Protein AF-A0A3Q4HH01-F1 (afdb_monomer)

Nearest PDB structures (foldseek):
  6qp8-assembly1_B  TM=7.499E-01  e=9.220E-01  Drosophila melanogaster

Mean predicted aligned error: 12.59 Å

Secondary structure (DSSP, 8-state):
---HHHHHHHHHHHHHHHHHHHHHHHHTT-----PPPPSS-GGG--SHHHHTTSTTEEEETTTTEEEE--TTSSS--TTTS-TTTEE-S-SS--HHHHHHHHHHHHHHHHHHHHHHHHHHTSS-PPP-

Radius of gyration: 22.83 Å; Cα contacts (8 Å, |Δi|>4): 120; chains: 1; bounding box: 52×23×62 Å

Solvent-accessible surface area (backbone atoms only — not comparable to full-atom values): 7577 Å² total; per-residue (Å²): 131,86,64,75,68,59,61,58,52,52,53,53,51,54,50,52,51,52,50,51,55,50,55,56,59,62,63,72,67,72,75,84,77,82,71,74,82,72,97,60,67,37,67,76,33,84,45,51,78,73,22,7,69,39,69,53,18,31,23,26,65,88,76,65,44,22,38,77,38,71,77,88,50,96,65,75,55,61,86,81,35,49,50,75,45,32,22,58,53,39,63,87,54,41,58,52,60,51,52,52,51,52,51,50,52,53,49,53,51,52,48,53,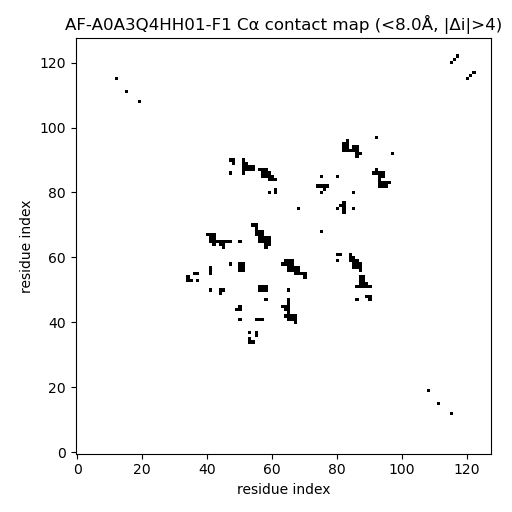51,49,50,47,48,56,61,60,59,69,66,64,67,83,82,128

Sequence (128 aa):
MPSFGALGHTLSTSLVCAVAFLCVSFVSQGECQATQVPPTPCSSYKNCDTCVPHAKCLWCFTTNNCTEYPVTWLLPPAKLCPLSQARWGVCWLNFEALIISMAVVCGVILLAIGVCCCCCCCKKRPSR

Structure (mmCIF, N/CA/C/O backbone):
data_AF-A0A3Q4HH01-F1
#
_entry.id   AF-A0A3Q4HH01-F1
#
loop_
_atom_site.group_PDB
_atom_site.id
_atom_site.type_symbol
_atom_site.label_atom_id
_atom_site.label_alt_id
_atom_site.label_comp_id
_atom_site.label_asym_id
_atom_site.label_entity_id
_atom_site.label_seq_id
_atom_site.pdbx_PDB_ins_code
_atom_site.Cartn_x
_atom_site.Cartn_y
_atom_site.Cartn_z
_atom_site.occupancy
_atom_site.B_iso_or_equiv
_atom_site.auth_seq_id
_atom_site.auth_comp_id
_atom_site.auth_asym_id
_atom_site.auth_atom_id
_atom_site.pdbx_PDB_model_num
ATOM 1 N N . MET A 1 1 ? -27.281 -8.469 44.509 1.00 36.12 1 MET A N 1
ATOM 2 C CA . MET A 1 1 ? -26.565 -9.347 43.558 1.00 36.12 1 MET A CA 1
ATOM 3 C C . MET A 1 1 ? -25.971 -8.460 42.472 1.00 36.12 1 MET A C 1
ATOM 5 O O . MET A 1 1 ? -26.751 -7.899 41.708 1.00 36.12 1 MET A O 1
ATOM 9 N N . PRO A 1 2 ? -24.653 -8.199 42.453 1.00 41.12 2 PRO A N 1
ATOM 10 C CA . PRO A 1 2 ? -24.069 -7.379 41.403 1.00 41.12 2 PRO A CA 1
ATOM 11 C C . PRO A 1 2 ? -24.129 -8.152 40.083 1.00 41.12 2 PRO A C 1
ATOM 13 O O . PRO A 1 2 ? -23.845 -9.346 40.017 1.00 41.12 2 PRO A O 1
ATOM 16 N N . SER A 1 3 ? -24.596 -7.459 39.052 1.00 39.75 3 SER A N 1
ATOM 17 C CA . SER A 1 3 ? -24.892 -8.005 37.735 1.00 39.75 3 SER A CA 1
ATOM 18 C C . SER A 1 3 ? -23.609 -8.480 37.042 1.00 39.75 3 SER A C 1
ATOM 20 O O . SER A 1 3 ? -22.698 -7.683 36.807 1.00 39.75 3 SER A O 1
ATOM 22 N N . PHE A 1 4 ? -23.550 -9.768 36.686 1.00 42.88 4 PHE A N 1
ATOM 23 C CA . PHE A 1 4 ? -22.447 -10.421 35.958 1.00 42.88 4 PHE A CA 1
ATOM 24 C C . PHE A 1 4 ? -22.052 -9.699 34.650 1.00 42.88 4 PHE A C 1
ATOM 26 O O . PHE A 1 4 ? -20.937 -9.865 34.161 1.00 42.88 4 PHE A O 1
ATOM 33 N N . GLY A 1 5 ? -22.926 -8.842 34.108 1.00 45.84 5 GLY A N 1
ATOM 34 C CA . GLY A 1 5 ? -22.648 -8.031 32.919 1.00 45.84 5 GLY A CA 1
ATOM 35 C C . GLY A 1 5 ? -21.632 -6.897 33.125 1.00 45.84 5 GLY A C 1
ATOM 36 O O . GLY A 1 5 ? -20.981 -6.495 32.166 1.00 45.84 5 GLY A O 1
ATOM 37 N N . ALA A 1 6 ? -21.442 -6.392 34.351 1.00 45.84 6 ALA A N 1
ATOM 38 C CA . ALA A 1 6 ? -20.519 -5.280 34.608 1.00 45.84 6 ALA A CA 1
ATOM 39 C C . ALA A 1 6 ? -19.041 -5.721 34.613 1.00 45.84 6 ALA A C 1
ATOM 41 O O . ALA A 1 6 ? -18.172 -4.979 34.158 1.00 45.84 6 ALA A O 1
ATOM 42 N N . LEU A 1 7 ? -18.749 -6.944 35.067 1.00 44.47 7 LEU A N 1
ATOM 43 C CA . LEU A 1 7 ? -17.381 -7.469 35.163 1.00 44.47 7 LEU A CA 1
ATOM 44 C C . LEU A 1 7 ? -16.805 -7.838 33.782 1.00 44.47 7 LEU A C 1
ATOM 46 O O . LEU A 1 7 ? -15.667 -7.485 33.480 1.00 44.47 7 LEU A O 1
ATOM 50 N N . GLY A 1 8 ? -17.613 -8.455 32.908 1.00 50.34 8 GLY A N 1
ATOM 51 C CA . GLY A 1 8 ? -17.209 -8.792 31.534 1.00 50.34 8 GLY A CA 1
ATOM 52 C C . GLY A 1 8 ? -16.974 -7.563 30.646 1.00 50.34 8 GLY A C 1
ATOM 53 O O . GLY A 1 8 ? -16.025 -7.531 29.864 1.00 50.34 8 GLY A O 1
ATOM 54 N N . HIS A 1 9 ? -17.777 -6.507 30.815 1.00 50.16 9 HIS A N 1
ATOM 55 C CA . HIS A 1 9 ? -17.624 -5.261 30.056 1.00 50.16 9 HIS A CA 1
ATOM 56 C C . HIS A 1 9 ? -16.358 -4.482 30.430 1.00 50.16 9 HIS A C 1
ATOM 58 O O . HIS A 1 9 ? -15.698 -3.946 29.542 1.00 50.16 9 HIS A O 1
ATOM 64 N N . THR A 1 10 ? -16.013 -4.441 31.722 1.00 49.28 10 THR A N 1
ATOM 65 C CA . THR A 1 10 ? -14.832 -3.720 32.235 1.00 49.28 10 THR A CA 1
ATOM 66 C C . THR A 1 10 ? -13.532 -4.422 31.823 1.00 49.28 10 THR A C 1
ATOM 68 O O . THR A 1 10 ? -12.567 -3.767 31.434 1.00 49.28 10 THR A O 1
ATOM 71 N N . LEU A 1 11 ? -13.537 -5.763 31.805 1.00 52.41 11 LEU A N 1
ATOM 72 C CA . LEU A 1 11 ? -12.438 -6.573 31.274 1.00 52.41 11 LEU A CA 1
ATOM 73 C C . LEU A 1 11 ? -12.231 -6.313 29.771 1.00 52.41 11 LEU A C 1
ATOM 75 O O . LEU A 1 11 ? -11.102 -6.114 29.329 1.00 52.41 11 LEU A O 1
ATOM 79 N N . SER A 1 12 ? -13.323 -6.235 28.998 1.00 61.47 12 SER A N 1
ATOM 80 C CA . SER A 1 12 ? -13.284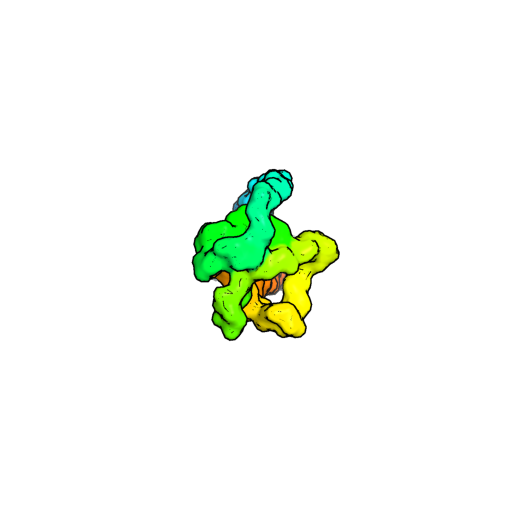 -5.963 27.555 1.00 61.47 12 SER A CA 1
ATOM 81 C C . SER A 1 12 ? -12.757 -4.563 27.228 1.00 61.47 12 SER A C 1
ATOM 83 O O . SER A 1 12 ? -12.058 -4.399 26.233 1.00 61.47 12 SER A O 1
ATOM 85 N N . THR A 1 13 ? -13.063 -3.552 28.046 1.00 61.34 13 THR A N 1
ATOM 86 C CA . THR A 1 13 ? -12.582 -2.178 27.824 1.00 61.34 13 THR A CA 1
ATOM 87 C C . THR A 1 13 ? -11.100 -2.024 28.133 1.00 61.34 13 THR A C 1
ATOM 89 O O . THR A 1 13 ? -10.366 -1.444 27.335 1.00 61.34 13 THR A O 1
ATOM 92 N N . SER A 1 14 ? -10.641 -2.580 29.258 1.00 66.00 14 SER A N 1
ATOM 93 C CA . SER A 1 14 ? -9.215 -2.597 29.598 1.00 66.00 14 SER A CA 1
ATOM 94 C C . SER A 1 14 ? -8.387 -3.351 28.559 1.00 66.00 14 SER A C 1
ATOM 96 O O . SER A 1 14 ? -7.290 -2.901 28.235 1.00 66.00 14 SER A O 1
ATOM 98 N N . LEU A 1 15 ? -8.919 -4.439 27.987 1.00 69.94 15 LEU A N 1
ATOM 99 C CA . LEU A 1 15 ? -8.250 -5.179 26.915 1.00 69.94 15 LEU A CA 1
ATOM 100 C C . LEU A 1 15 ? -8.109 -4.334 25.640 1.00 69.94 15 LEU A C 1
ATOM 102 O O . LEU A 1 15 ? -7.029 -4.285 25.063 1.00 69.94 15 LEU A O 1
ATOM 106 N N . VAL A 1 16 ? -9.167 -3.627 25.224 1.00 70.62 16 VAL A N 1
ATOM 107 C CA . VAL A 1 16 ? -9.143 -2.758 24.031 1.00 70.62 16 VAL A CA 1
ATOM 108 C C . VAL A 1 16 ? -8.147 -1.612 24.201 1.00 70.62 16 VAL A C 1
ATOM 110 O O . VAL A 1 16 ? -7.359 -1.353 23.293 1.00 70.62 16 VAL A O 1
ATOM 113 N N . CYS A 1 17 ? -8.128 -0.962 25.368 1.00 67.94 17 CYS A N 1
ATOM 114 C CA . CYS A 1 17 ? -7.148 0.082 25.658 1.00 67.94 17 CYS A CA 1
ATOM 115 C C . CYS A 1 17 ? -5.719 -0.475 25.646 1.00 67.94 17 CYS A C 1
ATOM 117 O O . CYS A 1 17 ? -4.854 0.106 24.998 1.00 67.94 17 CYS A O 1
ATOM 119 N N . ALA A 1 18 ? -5.466 -1.613 26.301 1.00 75.69 18 ALA A N 1
ATOM 120 C CA . ALA A 1 18 ? -4.144 -2.237 26.316 1.00 75.69 18 ALA A CA 1
ATOM 121 C C . ALA A 1 18 ? -3.665 -2.619 24.904 1.00 75.69 18 ALA A C 1
ATOM 123 O O . ALA A 1 18 ? -2.523 -2.336 24.553 1.00 75.69 18 ALA A O 1
ATOM 124 N N . VAL A 1 19 ? -4.542 -3.190 24.071 1.00 79.44 19 VAL A N 1
ATOM 125 C CA . VAL A 1 19 ? -4.234 -3.527 22.672 1.00 79.44 19 VAL A CA 1
ATOM 126 C C . VAL A 1 19 ? -3.935 -2.266 21.859 1.00 79.44 19 VAL A C 1
ATOM 128 O O . VAL A 1 19 ? -2.939 -2.239 21.144 1.00 79.44 19 VAL A O 1
ATOM 131 N N . ALA A 1 20 ? -4.723 -1.198 22.010 1.00 72.06 20 ALA A N 1
ATOM 132 C CA . ALA A 1 20 ? -4.470 0.066 21.322 1.00 72.06 20 ALA A CA 1
ATOM 133 C C . ALA A 1 20 ? -3.121 0.690 21.729 1.00 72.06 20 ALA A C 1
ATOM 135 O O . ALA A 1 20 ? -2.345 1.084 20.859 1.00 72.06 20 ALA A O 1
ATOM 136 N N . PHE A 1 21 ? -2.803 0.728 23.029 1.00 73.06 21 PHE A N 1
ATOM 137 C CA . PHE A 1 21 ? -1.510 1.218 23.522 1.00 73.06 21 PHE A CA 1
ATOM 138 C C . PHE A 1 21 ? -0.335 0.380 23.001 1.00 73.06 21 PHE A C 1
ATOM 140 O O . PHE A 1 21 ? 0.677 0.942 22.573 1.00 73.06 21 PHE A O 1
ATOM 147 N N . LEU A 1 22 ? -0.468 -0.950 22.980 1.00 77.38 22 LEU A N 1
ATOM 148 C CA . LEU A 1 22 ? 0.544 -1.835 22.403 1.00 77.38 22 LEU A CA 1
ATOM 149 C C . LEU A 1 22 ? 0.734 -1.548 20.908 1.00 77.38 22 LEU A C 1
ATOM 151 O O . LEU A 1 22 ? 1.860 -1.303 20.485 1.00 77.38 22 LEU A O 1
ATOM 155 N N . CYS A 1 23 ? -0.343 -1.479 20.120 1.00 71.31 23 CYS A N 1
ATOM 156 C CA . CYS A 1 23 ? -0.274 -1.183 18.685 1.00 71.31 23 CYS A CA 1
ATOM 157 C C . CYS A 1 23 ? 0.432 0.151 18.384 1.00 71.31 23 CYS A C 1
ATOM 159 O O . CYS A 1 23 ? 1.276 0.202 17.492 1.00 71.31 23 CYS A O 1
ATOM 161 N N . VAL A 1 24 ? 0.139 1.211 19.147 1.00 70.31 24 VAL A N 1
ATOM 162 C CA . VAL A 1 24 ? 0.804 2.521 19.001 1.00 70.31 24 VAL A CA 1
ATOM 163 C C . VAL A 1 24 ? 2.302 2.425 19.310 1.00 70.31 24 VAL A C 1
ATOM 165 O O . VAL A 1 24 ? 3.117 3.000 18.592 1.00 70.31 24 VAL A O 1
ATOM 168 N N . SER A 1 25 ? 2.675 1.660 20.338 1.00 73.12 25 SER A N 1
ATOM 169 C CA . SER A 1 25 ? 4.080 1.472 20.725 1.00 73.12 25 SER A CA 1
ATOM 170 C C . SER A 1 25 ? 4.886 0.749 19.636 1.00 73.12 25 SER A C 1
ATOM 172 O O . SER A 1 25 ? 6.023 1.127 19.364 1.00 73.12 25 SER A O 1
ATOM 174 N N . PHE A 1 26 ? 4.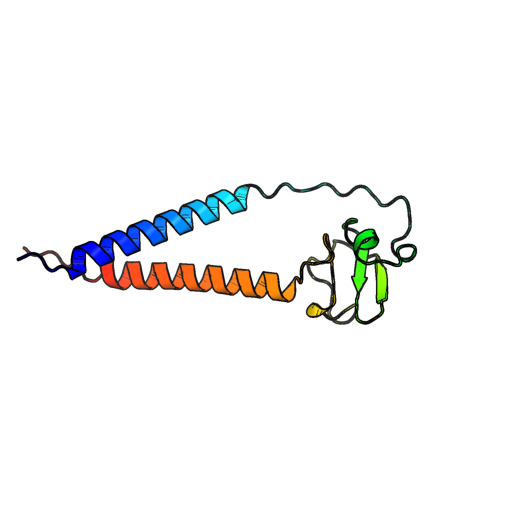287 -0.248 18.971 1.00 65.50 26 PHE A N 1
ATOM 175 C CA . PHE A 1 26 ? 4.927 -0.991 17.876 1.00 65.50 26 PHE A CA 1
ATOM 176 C C . PHE A 1 26 ? 5.125 -0.147 16.606 1.00 65.50 26 PHE A C 1
ATOM 178 O O . PHE A 1 26 ? 6.147 -0.280 15.940 1.00 65.50 26 PHE A O 1
ATOM 185 N N . VAL A 1 27 ? 4.191 0.755 16.280 1.00 63.72 27 VAL A N 1
ATOM 186 C CA . VAL A 1 27 ? 4.301 1.640 15.101 1.00 63.72 27 VAL A CA 1
ATOM 187 C C . VAL A 1 27 ? 5.495 2.597 15.201 1.00 63.72 27 VAL A C 1
ATOM 189 O O . VAL A 1 27 ? 6.086 2.952 14.182 1.00 63.72 27 VAL A O 1
ATOM 192 N N . SER A 1 28 ? 5.897 2.987 16.413 1.00 59.78 28 SER A N 1
ATOM 193 C CA . SER A 1 28 ? 6.979 3.957 16.619 1.00 59.78 28 SER A CA 1
ATOM 194 C C . SER A 1 28 ? 8.388 3.419 16.317 1.00 59.78 28 SER A C 1
ATOM 196 O O . SER A 1 28 ? 9.330 4.208 16.312 1.00 59.78 28 SER A O 1
ATOM 198 N N . GLN A 1 29 ? 8.554 2.115 16.057 1.00 59.75 29 GLN A N 1
ATOM 199 C CA . GLN A 1 29 ? 9.843 1.497 15.700 1.00 59.75 29 GLN A CA 1
ATOM 200 C C . GLN A 1 29 ? 10.174 1.542 14.196 1.00 59.75 29 GLN A C 1
ATOM 202 O O . GLN A 1 29 ? 11.132 0.906 13.768 1.00 59.75 29 GLN A O 1
ATOM 207 N N . GLY A 1 30 ? 9.409 2.269 13.374 1.00 56.66 30 GLY A N 1
ATOM 208 C CA . GLY A 1 30 ? 9.714 2.414 11.948 1.00 56.66 30 GLY A CA 1
ATOM 209 C C . GLY A 1 30 ? 11.047 3.132 11.711 1.00 56.66 30 GLY A C 1
ATOM 210 O O . GLY A 1 30 ? 11.095 4.359 11.703 1.00 56.66 30 GLY A O 1
ATOM 211 N N . GLU A 1 31 ? 12.129 2.380 11.506 1.00 51.88 31 GLU A N 1
ATOM 212 C CA . GLU A 1 31 ? 13.426 2.932 11.115 1.00 51.88 31 GLU A CA 1
ATOM 213 C C . GLU A 1 31 ? 13.374 3.443 9.664 1.00 51.88 31 GLU A C 1
ATOM 215 O O . GLU A 1 31 ? 13.029 2.717 8.728 1.00 51.88 31 GLU A O 1
ATOM 220 N N . CYS A 1 32 ? 13.726 4.716 9.457 1.00 51.12 32 CYS A N 1
ATOM 221 C CA . CYS A 1 32 ? 13.883 5.294 8.124 1.00 51.12 32 CYS A CA 1
ATOM 222 C C . CYS A 1 32 ? 15.163 4.752 7.475 1.00 51.12 32 CYS A C 1
ATOM 224 O O . CYS A 1 32 ? 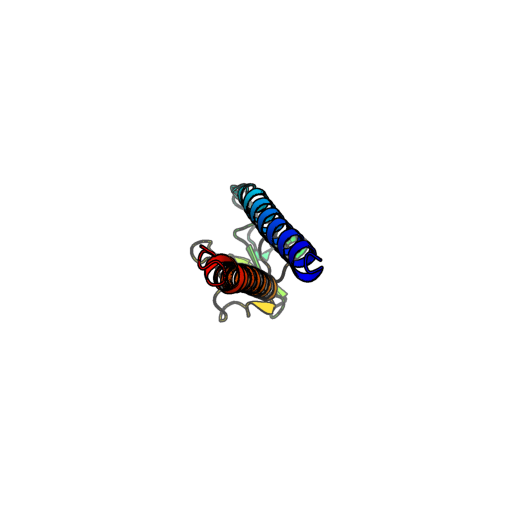16.254 5.278 7.698 1.00 51.12 32 CYS A O 1
ATOM 226 N N . GLN A 1 33 ? 15.039 3.715 6.647 1.00 53.06 33 GLN A N 1
ATOM 227 C CA . GLN A 1 33 ? 16.181 3.150 5.934 1.00 53.06 33 GLN A CA 1
ATOM 228 C C . GLN A 1 33 ? 16.640 4.086 4.801 1.00 53.06 33 GLN A C 1
ATOM 230 O O . GLN A 1 33 ? 15.964 4.252 3.781 1.00 53.06 33 GLN A O 1
ATOM 235 N N . ALA A 1 34 ? 17.820 4.691 4.958 1.00 51.88 34 ALA A N 1
ATOM 236 C CA . ALA A 1 34 ? 18.473 5.443 3.892 1.00 51.88 34 ALA A CA 1
ATOM 237 C C . ALA A 1 34 ? 18.871 4.487 2.754 1.00 51.88 34 ALA A C 1
ATOM 239 O O . ALA A 1 34 ? 19.710 3.604 2.917 1.00 51.88 34 ALA A O 1
ATOM 240 N N . THR A 1 35 ? 18.240 4.644 1.590 1.00 53.41 35 THR A N 1
ATOM 241 C CA . THR A 1 35 ? 18.499 3.793 0.423 1.00 53.41 35 THR A CA 1
ATOM 242 C C . THR A 1 35 ? 19.795 4.211 -0.263 1.00 53.41 35 THR A C 1
ATOM 244 O O . THR A 1 35 ? 19.918 5.347 -0.721 1.00 53.41 35 THR A O 1
ATOM 247 N N . GLN A 1 36 ? 20.743 3.279 -0.371 1.00 54.62 36 GLN A N 1
ATOM 248 C CA . GLN A 1 36 ? 21.938 3.443 -1.195 1.00 54.62 36 GLN A CA 1
ATOM 249 C C . GLN A 1 36 ? 21.547 3.489 -2.679 1.00 54.62 36 GLN A C 1
ATOM 251 O O . GLN A 1 36 ? 20.718 2.699 -3.133 1.00 54.62 36 GLN A O 1
ATOM 256 N N . VAL A 1 37 ? 22.125 4.433 -3.427 1.00 56.59 37 VAL A N 1
ATOM 257 C CA . VAL A 1 37 ? 21.927 4.558 -4.879 1.00 56.59 37 VAL A CA 1
ATOM 258 C C . VAL A 1 37 ? 22.317 3.227 -5.537 1.00 56.59 37 VAL A C 1
ATOM 260 O O . VAL A 1 37 ? 23.442 2.772 -5.312 1.00 56.59 37 VAL A O 1
ATOM 263 N N . PRO A 1 38 ? 21.425 2.576 -6.308 1.00 57.59 38 PRO A N 1
ATOM 264 C CA . PRO A 1 38 ? 21.754 1.315 -6.956 1.00 57.59 38 PRO A CA 1
ATOM 265 C C . PRO A 1 38 ? 22.938 1.515 -7.920 1.00 57.59 38 PRO A C 1
ATOM 267 O O . PRO A 1 38 ? 22.894 2.429 -8.743 1.00 57.59 38 PRO A O 1
ATOM 270 N N . PRO A 1 39 ? 23.992 0.682 -7.868 1.00 62.88 39 PRO A N 1
ATOM 271 C CA . PRO A 1 39 ? 25.108 0.748 -8.817 1.00 62.88 39 PRO A CA 1
ATOM 272 C C . PRO A 1 39 ? 24.720 0.268 -10.230 1.00 62.88 39 PRO A C 1
ATOM 274 O O . PRO A 1 39 ? 25.517 0.361 -11.159 1.00 62.88 39 PRO A O 1
ATOM 277 N N . THR A 1 40 ? 23.512 -0.279 -10.398 1.00 79.06 40 THR A N 1
ATOM 278 C CA . THR A 1 40 ? 22.994 -0.907 -11.621 1.00 79.06 40 THR A CA 1
ATOM 279 C C . THR A 1 40 ? 21.589 -0.370 -11.925 1.00 79.06 40 THR A C 1
ATOM 281 O O . THR A 1 40 ? 20.804 -0.201 -10.992 1.00 79.06 40 THR A O 1
ATOM 284 N N . PRO A 1 41 ? 21.235 -0.111 -13.200 1.00 87.56 41 PRO A N 1
ATOM 285 C CA . PRO A 1 41 ? 19.900 0.370 -13.554 1.00 87.56 41 PRO A CA 1
ATOM 286 C C . PRO A 1 41 ? 18.829 -0.676 -13.225 1.00 87.56 41 PRO A C 1
ATOM 288 O O . PRO A 1 41 ? 19.034 -1.870 -13.464 1.00 87.56 41 PRO A O 1
ATOM 291 N N . CYS A 1 42 ? 17.662 -0.233 -12.741 1.00 89.19 42 CYS A N 1
ATOM 292 C CA . CYS A 1 42 ? 16.581 -1.125 -12.302 1.00 89.19 42 CYS A CA 1
ATOM 293 C C . CYS A 1 42 ? 16.163 -2.145 -13.382 1.00 89.19 42 CYS A C 1
ATOM 295 O O . CYS A 1 42 ? 15.893 -3.303 -13.080 1.00 89.19 42 CYS A O 1
ATOM 297 N N . SER A 1 43 ? 16.191 -1.758 -14.661 1.00 89.81 43 SER A N 1
ATOM 298 C CA . SER A 1 43 ? 15.834 -2.614 -15.805 1.00 89.81 43 SER A CA 1
ATOM 299 C C . SER A 1 43 ? 16.699 -3.871 -15.979 1.00 89.81 43 SER A C 1
ATOM 301 O O . SER A 1 43 ? 16.309 -4.790 -16.710 1.00 89.81 43 SER A O 1
ATOM 303 N N . SER A 1 44 ? 17.869 -3.924 -15.334 1.00 91.12 44 SER A N 1
ATOM 304 C CA . SER A 1 44 ? 18.740 -5.103 -15.324 1.00 91.12 44 SER A CA 1
ATOM 305 C C . SER A 1 44 ? 18.177 -6.240 -14.470 1.00 91.12 44 SER A C 1
ATOM 307 O O . SER A 1 44 ? 18.473 -7.406 -14.736 1.00 91.12 44 SER A O 1
ATOM 309 N N . TYR A 1 45 ? 17.336 -5.936 -13.478 1.00 90.56 45 TYR A N 1
ATOM 310 C CA . TYR A 1 45 ? 16.706 -6.953 -12.645 1.00 90.56 45 TYR A CA 1
ATOM 311 C C . TYR A 1 45 ? 15.529 -7.599 -13.378 1.00 90.56 45 TYR A C 1
ATOM 313 O O . TYR A 1 45 ? 14.610 -6.928 -13.851 1.00 90.56 45 TYR A O 1
ATOM 321 N N . LYS A 1 46 ? 15.553 -8.932 -13.455 1.00 91.38 46 LYS A N 1
ATOM 322 C CA . LYS A 1 46 ? 14.512 -9.750 -14.105 1.00 91.38 46 LYS A CA 1
ATOM 323 C C . LYS A 1 46 ? 13.622 -10.501 -13.123 1.00 91.38 46 LYS A C 1
ATOM 325 O O . LYS A 1 46 ? 12.665 -11.135 -13.544 1.00 91.38 46 LYS A O 1
ATOM 330 N N . ASN A 1 47 ? 13.930 -10.407 -11.834 1.00 92.31 47 ASN A N 1
ATOM 331 C CA . ASN A 1 47 ? 13.172 -11.045 -10.773 1.00 92.31 47 ASN A CA 1
ATOM 332 C C . ASN A 1 47 ? 12.723 -9.997 -9.762 1.00 92.31 47 ASN A C 1
ATOM 334 O O . ASN A 1 47 ? 13.469 -9.071 -9.425 1.00 92.31 47 ASN A O 1
ATOM 338 N N . CYS A 1 48 ? 11.517 -10.195 -9.245 1.00 91.81 48 CYS A N 1
ATOM 339 C CA . CYS A 1 48 ? 10.906 -9.327 -8.253 1.00 91.81 48 CYS A CA 1
ATOM 340 C C . CYS A 1 48 ? 11.781 -9.208 -6.997 1.00 91.81 48 CYS A C 1
ATOM 342 O O . CYS A 1 48 ? 12.125 -8.091 -6.625 1.00 91.81 48 CYS A O 1
ATOM 344 N N . ASP A 1 49 ? 12.255 -10.326 -6.434 1.00 92.25 49 ASP A N 1
ATOM 345 C CA . ASP A 1 49 ? 13.083 -10.363 -5.216 1.00 92.25 49 ASP A CA 1
ATOM 346 C C . ASP A 1 49 ? 14.413 -9.613 -5.339 1.00 92.25 49 ASP A C 1
ATOM 348 O O . ASP A 1 49 ? 14.925 -9.100 -4.351 1.00 92.25 49 ASP A O 1
ATOM 352 N N . THR A 1 50 ? 14.959 -9.509 -6.553 1.00 90.75 50 THR A N 1
ATOM 353 C CA . THR A 1 50 ? 16.191 -8.746 -6.819 1.00 90.75 50 THR A CA 1
ATOM 354 C C . THR A 1 50 ? 15.930 -7.271 -7.124 1.00 90.75 50 THR A C 1
ATOM 356 O O . THR A 1 50 ? 16.812 -6.446 -6.938 1.00 90.75 50 THR A O 1
ATOM 359 N N . CYS A 1 51 ? 14.726 -6.933 -7.591 1.00 90.94 51 CYS A N 1
ATOM 360 C CA . CYS A 1 51 ? 14.348 -5.580 -8.000 1.00 90.94 51 CYS A CA 1
ATOM 361 C C . CYS A 1 51 ? 13.904 -4.725 -6.805 1.00 90.94 51 CYS A C 1
ATOM 363 O O . CYS A 1 51 ? 14.393 -3.618 -6.595 1.00 90.94 51 CYS A O 1
ATOM 365 N N . VAL A 1 52 ? 12.964 -5.244 -6.015 1.00 89.94 52 VAL A N 1
ATOM 366 C CA . VAL A 1 52 ? 12.245 -4.483 -4.982 1.00 89.94 52 VAL A CA 1
ATOM 367 C C . VAL A 1 52 ? 13.041 -4.081 -3.733 1.00 89.94 52 VAL A C 1
ATOM 369 O O . VAL A 1 52 ? 12.621 -3.095 -3.128 1.00 89.94 52 VAL A O 1
ATOM 372 N N . PRO A 1 53 ? 14.169 -4.720 -3.340 1.00 87.06 53 PRO A N 1
ATOM 373 C CA . PRO A 1 53 ? 14.964 -4.250 -2.200 1.00 87.06 53 PRO A CA 1
ATOM 374 C C . PRO A 1 53 ? 15.532 -2.838 -2.398 1.00 87.06 53 PRO A C 1
ATOM 376 O O . PRO A 1 53 ? 15.899 -2.163 -1.438 1.00 87.06 53 PRO A O 1
ATOM 379 N N . HIS A 1 54 ? 15.612 -2.377 -3.647 1.00 85.56 54 HIS A N 1
ATOM 380 C CA . HIS A 1 54 ? 16.079 -1.045 -3.992 1.00 85.56 54 HIS A CA 1
ATOM 381 C C . HIS A 1 54 ? 14.905 -0.062 -3.998 1.00 85.56 54 HIS A C 1
ATOM 383 O O . HIS A 1 54 ? 14.031 -0.142 -4.856 1.00 85.56 54 HIS A O 1
ATOM 389 N N . ALA A 1 55 ? 14.895 0.932 -3.102 1.00 80.88 55 ALA A N 1
ATOM 390 C CA . ALA A 1 55 ? 13.746 1.841 -2.986 1.00 80.88 55 ALA A CA 1
ATOM 391 C C . ALA A 1 55 ? 13.513 2.752 -4.207 1.00 80.88 55 ALA A C 1
ATOM 393 O O . ALA A 1 55 ? 12.459 3.378 -4.300 1.00 80.88 55 ALA A O 1
ATOM 394 N N . LYS A 1 56 ? 14.475 2.840 -5.136 1.00 85.25 56 LYS A N 1
ATOM 395 C CA . LYS A 1 56 ? 14.337 3.538 -6.428 1.00 85.25 56 LYS A CA 1
ATOM 396 C C . LYS A 1 56 ? 13.770 2.646 -7.536 1.00 85.25 56 LYS A C 1
ATOM 398 O O . LYS A 1 56 ? 13.494 3.144 -8.620 1.00 85.25 56 LYS A O 1
ATOM 403 N N . CYS A 1 57 ? 13.608 1.350 -7.285 1.00 89.25 57 CYS A N 1
ATOM 404 C CA . CYS A 1 57 ? 13.124 0.384 -8.257 1.00 89.25 57 CYS A CA 1
ATOM 405 C C . CYS A 1 57 ? 11.729 -0.114 -7.878 1.00 89.25 57 CYS A C 1
ATOM 407 O O . CYS A 1 57 ? 11.402 -0.308 -6.707 1.00 89.25 57 CYS A O 1
ATOM 409 N N . LEU A 1 58 ? 10.910 -0.350 -8.896 1.00 90.62 58 LEU A N 1
ATOM 410 C CA . LEU A 1 58 ? 9.567 -0.892 -8.759 1.00 90.62 58 LEU A CA 1
ATOM 411 C C . LEU A 1 58 ? 9.392 -2.075 -9.701 1.00 90.62 58 LEU A C 1
ATOM 413 O O . LEU A 1 58 ? 9.740 -1.998 -10.880 1.00 90.62 58 LEU A O 1
ATOM 417 N N . TRP A 1 59 ? 8.819 -3.158 -9.180 1.00 92.81 59 TRP A N 1
ATOM 418 C CA . TRP A 1 59 ? 8.463 -4.328 -9.973 1.00 92.81 59 TRP A CA 1
ATOM 419 C C . TRP A 1 59 ? 6.983 -4.290 -10.345 1.00 92.81 59 TRP A C 1
ATOM 421 O O . TRP A 1 59 ? 6.130 -4.052 -9.485 1.00 92.81 59 TRP A O 1
ATOM 431 N N . CYS A 1 60 ? 6.675 -4.565 -11.613 1.00 93.25 60 CYS A N 1
ATOM 432 C CA . CYS A 1 60 ? 5.303 -4.684 -12.091 1.00 93.25 60 CYS A CA 1
ATOM 433 C C . CYS A 1 60 ? 5.027 -6.090 -12.628 1.00 93.25 60 CYS A C 1
ATOM 435 O O . CYS A 1 60 ? 5.609 -6.500 -13.631 1.00 93.25 60 CYS A O 1
ATOM 437 N N . PHE A 1 61 ? 4.078 -6.806 -12.019 1.00 92.56 61 PHE A N 1
ATOM 438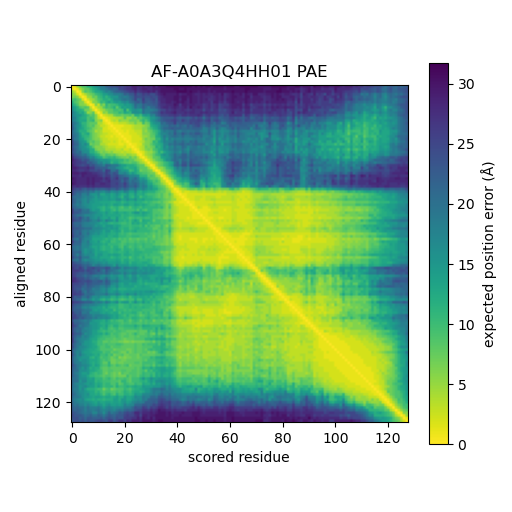 C CA . PHE A 1 61 ? 3.663 -8.131 -12.502 1.00 92.56 61 PHE A CA 1
ATOM 439 C C . PHE A 1 61 ? 2.874 -8.091 -13.816 1.00 92.56 61 PHE A C 1
ATOM 441 O O . PHE A 1 61 ? 2.893 -9.059 -14.567 1.00 92.56 61 PHE A O 1
ATOM 448 N N . THR A 1 62 ? 2.211 -6.975 -14.132 1.00 92.62 62 THR A N 1
ATOM 449 C CA . THR A 1 62 ? 1.467 -6.833 -15.395 1.00 92.62 62 THR A CA 1
ATOM 450 C C . THR A 1 62 ? 2.399 -6.865 -16.607 1.00 92.62 62 THR A C 1
ATOM 452 O O . THR A 1 62 ? 2.068 -7.464 -17.624 1.00 92.62 62 THR A O 1
ATOM 455 N N . THR A 1 63 ? 3.566 -6.223 -16.505 1.00 91.88 63 THR A N 1
ATOM 456 C CA . THR A 1 63 ? 4.552 -6.140 -17.593 1.00 91.88 63 THR A CA 1
ATOM 457 C C . THR A 1 63 ? 5.762 -7.047 -17.378 1.00 91.88 63 THR A C 1
ATOM 459 O O . THR A 1 63 ? 6.570 -7.173 -18.292 1.00 91.88 63 THR A O 1
ATOM 462 N N . ASN A 1 64 ? 5.905 -7.673 -16.205 1.00 92.62 64 ASN A N 1
ATOM 463 C CA . ASN A 1 64 ? 7.068 -8.470 -15.792 1.00 92.62 64 ASN A CA 1
ATOM 464 C C . ASN A 1 64 ? 8.405 -7.737 -15.978 1.00 92.62 64 ASN A C 1
ATOM 466 O O . ASN A 1 64 ? 9.378 -8.295 -16.484 1.00 92.62 64 ASN A O 1
ATOM 470 N N . ASN A 1 65 ? 8.441 -6.459 -15.602 1.00 92.94 65 ASN A N 1
ATOM 471 C CA . ASN A 1 65 ? 9.635 -5.632 -15.713 1.00 92.94 65 ASN A CA 1
ATOM 472 C C . ASN A 1 65 ? 9.896 -4.848 -14.423 1.00 92.94 65 ASN A C 1
ATOM 474 O O . ASN A 1 65 ? 8.969 -4.465 -13.703 1.00 92.94 65 ASN A O 1
ATOM 478 N N . CYS A 1 66 ? 11.182 -4.603 -14.168 1.00 92.81 66 CYS A N 1
ATOM 479 C CA . CYS A 1 66 ? 11.666 -3.714 -13.122 1.00 92.81 66 CYS A CA 1
ATOM 480 C C . CYS A 1 66 ? 11.950 -2.339 -13.732 1.00 92.81 66 CYS A C 1
ATOM 482 O O . CYS A 1 66 ? 12.700 -2.231 -14.704 1.00 92.81 66 CYS A O 1
ATOM 484 N N . THR A 1 67 ? 11.353 -1.287 -13.184 1.00 91.12 67 THR A N 1
ATOM 485 C CA . THR A 1 67 ? 11.493 0.082 -13.696 1.00 91.12 67 THR A CA 1
ATOM 486 C C . THR A 1 67 ? 11.931 1.033 -12.599 1.00 91.12 67 THR A C 1
ATOM 488 O O . THR A 1 67 ? 11.582 0.846 -11.434 1.00 91.12 67 THR A O 1
ATOM 491 N N . GLU A 1 68 ? 12.664 2.073 -12.984 1.00 89.44 68 GLU A N 1
ATOM 492 C CA . GLU A 1 68 ? 12.992 3.178 -12.088 1.00 89.44 68 GLU A CA 1
ATOM 493 C C . GLU A 1 68 ? 11.696 3.878 -11.660 1.00 89.44 68 GLU A C 1
ATOM 495 O O . GLU A 1 68 ? 10.877 4.268 -12.496 1.00 89.44 68 GLU A O 1
ATOM 500 N N . TYR A 1 69 ? 11.506 4.035 -10.357 1.00 82.00 69 TYR A N 1
ATOM 501 C CA . TYR A 1 69 ? 10.375 4.734 -9.782 1.00 82.00 69 TYR A CA 1
ATOM 502 C C . TYR A 1 69 ? 10.886 5.852 -8.869 1.00 82.00 69 TYR A C 1
ATOM 504 O O . TYR A 1 69 ? 11.482 5.587 -7.818 1.00 82.00 69 TYR A O 1
ATOM 512 N N . PRO A 1 70 ? 10.706 7.125 -9.259 1.00 75.94 70 PRO A N 1
ATOM 5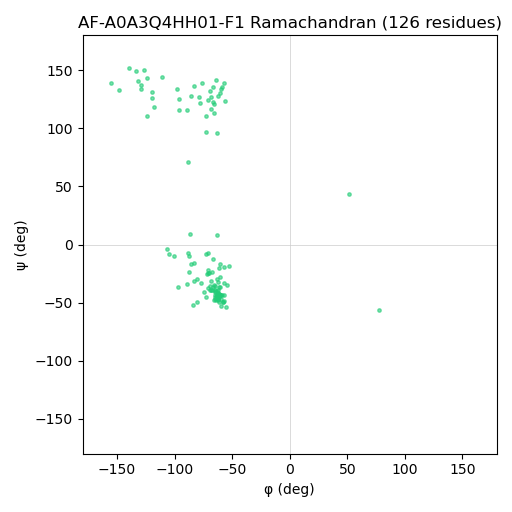13 C CA . PRO A 1 70 ? 11.174 8.231 -8.449 1.00 75.94 70 PRO A CA 1
ATOM 514 C C . PRO A 1 70 ? 10.343 8.310 -7.164 1.00 75.94 70 PRO A C 1
ATOM 516 O O . PRO A 1 70 ? 9.122 8.436 -7.187 1.00 75.94 70 PRO A O 1
ATOM 519 N N . VAL A 1 71 ? 11.034 8.318 -6.025 1.00 67.38 71 VAL A N 1
ATOM 520 C CA . VAL A 1 71 ? 10.457 8.470 -4.670 1.00 67.38 71 VAL A CA 1
ATOM 521 C C . VAL A 1 71 ? 9.765 9.821 -4.421 1.00 67.38 71 VAL A C 1
ATOM 523 O O . VAL A 1 71 ? 9.398 10.128 -3.294 1.00 67.38 71 VAL A O 1
ATOM 526 N N . THR A 1 72 ? 9.587 10.652 -5.451 1.00 71.19 72 THR A N 1
ATOM 527 C CA . THR A 1 72 ? 8.799 11.889 -5.379 1.00 71.19 72 THR A CA 1
ATOM 528 C C . THR A 1 72 ? 7.311 11.619 -5.175 1.00 71.19 72 THR A C 1
ATOM 530 O O . THR A 1 72 ? 6.612 12.479 -4.646 1.00 71.19 72 THR A O 1
ATOM 533 N N . TRP A 1 73 ? 6.821 10.436 -5.558 1.00 69.31 73 TRP A N 1
ATOM 534 C CA . TRP A 1 73 ? 5.433 10.031 -5.347 1.00 69.31 73 TRP A CA 1
ATOM 535 C C . TRP A 1 73 ? 5.372 8.783 -4.471 1.00 69.31 73 TRP A C 1
ATOM 537 O O . TRP A 1 73 ? 5.982 7.765 -4.784 1.00 69.31 73 TRP A O 1
ATOM 547 N N . LEU A 1 74 ? 4.610 8.848 -3.377 1.00 73.00 74 LEU A N 1
ATOM 548 C CA . LEU A 1 74 ? 4.512 7.744 -2.417 1.00 73.00 74 LEU A CA 1
ATOM 549 C C . LEU A 1 74 ? 3.848 6.492 -3.017 1.00 73.00 74 LEU A C 1
ATOM 551 O O . LEU A 1 74 ? 4.221 5.379 -2.663 1.00 73.00 74 LEU A O 1
ATOM 555 N N . LEU A 1 75 ? 2.871 6.668 -3.917 1.00 77.69 75 LEU A N 1
ATOM 556 C CA . LEU A 1 75 ? 2.180 5.572 -4.598 1.00 77.69 75 LEU A CA 1
ATOM 557 C C . LEU A 1 75 ? 2.376 5.673 -6.113 1.00 77.69 75 LEU A C 1
ATOM 559 O O . LEU A 1 75 ? 2.111 6.741 -6.678 1.00 77.69 75 LEU A O 1
ATOM 563 N N . PRO A 1 76 ? 2.767 4.571 -6.779 1.00 76.00 76 PRO A N 1
ATOM 564 C CA . PRO A 1 76 ? 2.897 4.548 -8.224 1.00 76.00 76 PRO A CA 1
ATOM 565 C C . PRO A 1 76 ? 1.556 4.875 -8.889 1.00 76.00 76 PRO A C 1
ATOM 567 O O . PRO A 1 76 ? 0.522 4.313 -8.512 1.00 76.00 76 PRO A O 1
ATOM 570 N N . PRO A 1 77 ? 1.543 5.762 -9.900 1.00 79.38 77 PRO A N 1
ATOM 571 C CA . PRO A 1 77 ? 0.350 6.002 -10.695 1.00 79.38 77 PRO A CA 1
ATOM 572 C C . PRO A 1 77 ? -0.133 4.699 -11.335 1.00 79.38 77 PRO A C 1
ATOM 574 O O . PRO A 1 77 ? 0.663 3.968 -11.926 1.00 79.38 77 PRO A O 1
ATOM 577 N N . ALA A 1 78 ? -1.449 4.468 -11.346 1.00 81.00 78 ALA A N 1
ATOM 578 C CA . ALA A 1 78 ? -2.055 3.290 -11.984 1.00 81.00 78 ALA A CA 1
ATOM 579 C C . ALA A 1 78 ? -1.714 3.154 -13.483 1.00 81.00 78 ALA A C 1
ATOM 581 O O . ALA A 1 78 ? -1.831 2.076 -14.060 1.00 81.00 78 ALA A O 1
ATOM 582 N N . LYS A 1 79 ? -1.287 4.255 -14.117 1.00 81.56 79 LYS A N 1
ATOM 583 C CA . LYS A 1 79 ? -0.810 4.287 -15.504 1.00 81.56 79 LYS A CA 1
ATOM 584 C C . LYS A 1 79 ? 0.524 3.562 -15.702 1.00 81.56 79 LYS A C 1
ATOM 586 O O . LYS A 1 79 ? 0.734 3.030 -16.783 1.00 81.56 79 LYS A O 1
ATOM 591 N N . LEU A 1 80 ? 1.408 3.552 -14.698 1.00 84.38 80 LEU A N 1
ATOM 592 C CA . LEU A 1 80 ? 2.676 2.818 -14.765 1.00 84.38 80 LEU A CA 1
ATOM 593 C C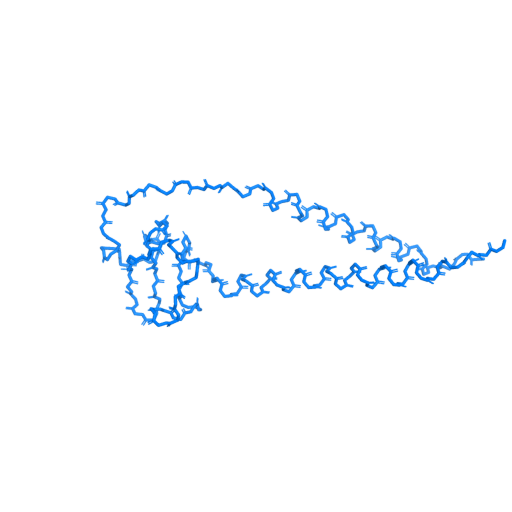 . LEU A 1 80 ? 2.457 1.337 -14.459 1.00 84.38 80 LEU A C 1
ATOM 595 O O . LEU A 1 80 ? 2.912 0.470 -15.198 1.00 84.38 80 LEU A O 1
ATOM 599 N N . CYS A 1 81 ? 1.757 1.051 -13.365 1.00 87.44 81 CYS A N 1
ATOM 600 C CA . CYS A 1 81 ? 1.364 -0.298 -12.994 1.00 87.44 81 CYS A CA 1
ATOM 601 C C . CYS A 1 81 ? 0.123 -0.221 -12.099 1.00 87.44 81 CYS A C 1
ATOM 603 O O . CYS A 1 81 ? 0.069 0.649 -11.224 1.00 87.44 81 CYS A O 1
ATOM 605 N N . PRO A 1 82 ? -0.871 -1.110 -12.268 1.00 88.19 82 PRO A N 1
ATOM 606 C CA . PRO A 1 82 ? -1.961 -1.207 -11.310 1.00 88.19 82 PRO A CA 1
ATOM 607 C C . PRO A 1 82 ? -1.408 -1.533 -9.918 1.00 88.19 82 PRO A C 1
ATOM 609 O O . PRO A 1 82 ? -0.537 -2.393 -9.771 1.00 88.19 82 PRO A O 1
ATOM 612 N N . LEU A 1 83 ? -1.924 -0.836 -8.901 1.00 84.19 83 LEU A N 1
ATOM 613 C CA . LEU A 1 83 ? -1.403 -0.879 -7.529 1.00 84.19 83 LEU A CA 1
ATOM 614 C C . LEU A 1 83 ? -1.378 -2.305 -6.950 1.00 84.19 83 LEU A C 1
ATOM 616 O O . LEU A 1 83 ? -0.453 -2.656 -6.226 1.00 84.19 83 LEU A O 1
ATOM 620 N N . SER A 1 84 ? -2.339 -3.142 -7.342 1.00 87.00 84 SER A N 1
ATOM 621 C CA . SER A 1 84 ? -2.449 -4.554 -6.961 1.00 87.00 84 SER A CA 1
ATOM 622 C C . SER A 1 84 ? -1.259 -5.415 -7.432 1.00 87.00 84 SER A C 1
ATOM 624 O O . SER A 1 84 ? -0.846 -6.355 -6.742 1.00 87.00 84 SER A O 1
ATOM 626 N N . GLN A 1 85 ? -0.669 -5.073 -8.586 1.00 91.00 85 GLN A N 1
ATOM 627 C CA . GLN A 1 85 ? 0.464 -5.775 -9.210 1.00 91.00 85 GLN A CA 1
ATOM 628 C C . GLN A 1 85 ? 1.815 -5.092 -8.967 1.00 91.00 85 GLN A C 1
ATOM 630 O O . GLN A 1 85 ? 2.850 -5.676 -9.296 1.00 91.00 85 GLN A O 1
ATOM 635 N N . ALA A 1 86 ? 1.828 -3.877 -8.425 1.00 91.25 86 ALA A N 1
ATOM 636 C CA . ALA A 1 86 ? 3.058 -3.182 -8.086 1.00 91.25 86 ALA A CA 1
ATOM 637 C C . ALA A 1 86 ? 3.666 -3.761 -6.796 1.00 91.25 86 ALA A C 1
ATOM 639 O O . ALA A 1 86 ? 2.955 -4.060 -5.829 1.00 91.25 86 ALA A O 1
ATOM 640 N N . ARG A 1 87 ? 4.993 -3.914 -6.775 1.00 92.12 87 ARG A N 1
ATOM 641 C CA . ARG A 1 87 ? 5.773 -4.293 -5.587 1.00 92.12 87 ARG A CA 1
ATOM 642 C C . ARG A 1 87 ? 6.928 -3.320 -5.385 1.00 92.12 87 ARG A C 1
ATOM 644 O O . ARG A 1 87 ? 7.600 -2.942 -6.345 1.00 92.12 87 ARG A O 1
ATOM 651 N N . TRP A 1 88 ? 7.150 -2.931 -4.134 1.00 86.75 88 TRP A N 1
ATOM 652 C CA . TRP A 1 88 ? 8.149 -1.944 -3.723 1.00 86.75 88 TRP A CA 1
ATOM 653 C C . TRP A 1 88 ? 8.661 -2.294 -2.320 1.00 86.75 88 TRP A C 1
ATOM 655 O O . TRP A 1 88 ? 7.878 -2.654 -1.442 1.00 86.75 88 TRP A O 1
ATOM 665 N N . GLY A 1 89 ? 9.977 -2.281 -2.115 1.00 85.06 89 GLY A N 1
ATOM 666 C CA . GLY A 1 89 ? 10.618 -2.753 -0.882 1.00 85.06 89 GLY A CA 1
ATOM 667 C C . GLY A 1 89 ? 10.714 -4.281 -0.795 1.00 85.06 89 GLY A C 1
ATOM 668 O O . GLY A 1 89 ? 11.807 -4.828 -0.675 1.00 85.06 89 GLY A O 1
ATOM 669 N N . VAL A 1 90 ? 9.585 -4.990 -0.891 1.00 88.56 90 VAL A N 1
ATOM 670 C CA . VAL A 1 90 ? 9.536 -6.463 -0.828 1.00 88.56 90 VAL A CA 1
ATOM 671 C C . VAL A 1 90 ? 8.554 -7.053 -1.840 1.00 88.56 90 VAL A C 1
ATOM 673 O O . VAL A 1 90 ? 7.569 -6.421 -2.222 1.00 88.56 90 VAL A O 1
ATOM 676 N N . CYS A 1 91 ? 8.816 -8.285 -2.282 1.00 90.81 91 CYS A N 1
ATOM 677 C CA . CYS A 1 91 ? 8.070 -8.890 -3.389 1.00 90.81 91 CYS A CA 1
ATOM 678 C C . CYS A 1 91 ? 6.714 -9.476 -2.964 1.00 90.81 91 CYS A C 1
ATOM 680 O O . CYS A 1 91 ? 5.753 -9.523 -3.736 1.00 90.81 91 CYS A O 1
ATOM 682 N N . TRP A 1 92 ? 6.625 -9.920 -1.715 1.00 85.94 92 TRP A N 1
ATOM 683 C CA . TRP A 1 92 ? 5.456 -10.612 -1.182 1.00 85.94 92 TRP A CA 1
ATOM 684 C C . TRP A 1 92 ? 4.372 -9.658 -0.656 1.00 85.94 92 TRP A C 1
ATOM 686 O O . TRP A 1 92 ? 3.225 -10.074 -0.502 1.00 85.94 92 TRP A O 1
ATOM 696 N N . LEU A 1 93 ? 4.695 -8.381 -0.406 1.00 88.00 93 LEU A N 1
ATOM 697 C CA . LEU A 1 93 ? 3.726 -7.399 0.091 1.00 88.00 93 LEU A CA 1
ATOM 698 C C . LEU A 1 93 ? 2.940 -6.740 -1.042 1.00 88.00 93 LEU A C 1
ATOM 700 O O . LEU A 1 93 ? 3.510 -6.139 -1.948 1.00 88.00 93 LEU A O 1
ATOM 704 N N . ASN A 1 94 ? 1.613 -6.771 -0.930 1.00 87.38 94 ASN A N 1
ATOM 705 C CA . ASN A 1 94 ? 0.717 -5.966 -1.754 1.00 87.38 94 ASN A CA 1
ATOM 706 C C . ASN A 1 94 ? 0.325 -4.684 -1.005 1.00 87.38 94 ASN A C 1
ATOM 708 O O . ASN A 1 94 ? -0.360 -4.751 0.016 1.00 87.38 94 ASN A O 1
ATOM 712 N N . PHE A 1 95 ? 0.724 -3.523 -1.531 1.00 83.12 95 PHE A N 1
ATOM 713 C CA . PHE A 1 95 ? 0.408 -2.223 -0.931 1.00 83.12 95 PHE A CA 1
ATOM 714 C C . PHE A 1 95 ? -1.088 -1.949 -0.854 1.00 83.12 95 PHE A C 1
ATOM 716 O O . PHE A 1 95 ? -1.542 -1.377 0.131 1.00 83.12 95 PHE A O 1
ATOM 723 N N . GLU A 1 96 ? -1.862 -2.379 -1.849 1.00 87.56 96 GLU A N 1
ATOM 724 C CA . GLU A 1 96 ? -3.314 -2.214 -1.834 1.00 87.56 96 GLU A CA 1
ATOM 725 C C . GLU A 1 96 ? -3.922 -2.929 -0.618 1.00 87.56 96 GLU A C 1
ATOM 727 O O . GLU A 1 96 ? -4.601 -2.313 0.204 1.00 87.56 96 GLU A O 1
ATOM 732 N N . ALA A 1 97 ? -3.597 -4.214 -0.453 1.00 89.81 97 ALA A N 1
ATOM 733 C CA . ALA A 1 97 ? -4.082 -5.019 0.661 1.00 89.81 97 ALA A CA 1
ATOM 734 C C . ALA A 1 97 ? -3.595 -4.478 2.014 1.00 89.81 97 ALA A C 1
ATOM 736 O O . ALA A 1 97 ? -4.358 -4.444 2.979 1.00 89.81 97 ALA A O 1
ATOM 737 N N . LEU A 1 98 ? -2.345 -4.011 2.082 1.00 86.56 98 LEU A N 1
ATOM 738 C CA . LEU A 1 98 ? -1.775 -3.434 3.295 1.00 86.56 98 LEU A CA 1
ATOM 739 C C . LEU A 1 98 ? -2.508 -2.151 3.708 1.00 86.56 98 LEU A C 1
ATOM 741 O O . LEU A 1 98 ? -2.917 -2.033 4.862 1.00 86.56 98 LEU A O 1
ATOM 745 N N . ILE A 1 99 ? -2.745 -1.227 2.774 1.00 87.62 99 ILE A N 1
ATOM 746 C CA . ILE A 1 99 ? -3.474 0.020 3.045 1.00 87.62 99 ILE A CA 1
ATOM 747 C C . ILE A 1 99 ? -4.905 -0.283 3.501 1.00 87.62 99 ILE A C 1
ATOM 749 O O . ILE A 1 99 ? -5.352 0.274 4.504 1.00 87.62 99 ILE A O 1
ATOM 753 N N . ILE A 1 100 ? -5.603 -1.199 2.821 1.00 90.44 100 ILE A N 1
ATOM 754 C CA . ILE A 1 100 ? -6.958 -1.617 3.207 1.00 90.44 100 ILE A CA 1
ATOM 755 C C . ILE A 1 100 ? -6.951 -2.207 4.620 1.00 90.44 100 ILE A C 1
ATOM 757 O O . ILE A 1 100 ? -7.772 -1.821 5.450 1.00 90.44 100 ILE A O 1
ATOM 761 N N . SER A 1 101 ? -6.006 -3.100 4.924 1.00 91.00 101 SER A N 1
ATOM 762 C CA . SER A 1 101 ? -5.916 -3.730 6.244 1.00 91.00 101 SER A CA 1
ATOM 763 C C . SER A 1 101 ? -5.712 -2.701 7.360 1.00 91.00 101 SER A C 1
ATOM 765 O O . SER A 1 101 ? -6.416 -2.746 8.367 1.00 91.00 101 SER A O 1
ATOM 767 N N . MET A 1 102 ? -4.836 -1.713 7.153 1.00 86.31 102 MET A N 1
ATOM 768 C CA . MET A 1 102 ? -4.587 -0.648 8.126 1.00 86.31 102 MET A CA 1
ATOM 769 C C . MET A 1 102 ? -5.792 0.277 8.279 1.00 86.31 102 MET A C 1
ATOM 771 O O . MET A 1 102 ? -6.142 0.643 9.399 1.00 86.31 102 MET A O 1
ATOM 775 N N . ALA A 1 103 ? -6.482 0.602 7.184 1.00 90.50 103 ALA A N 1
ATOM 776 C CA . ALA A 1 103 ? -7.714 1.382 7.238 1.00 90.50 103 ALA A CA 1
ATOM 777 C C . ALA A 1 103 ? -8.806 0.667 8.054 1.00 90.50 103 ALA A C 1
ATOM 779 O O . ALA A 1 103 ? -9.453 1.292 8.896 1.00 90.50 103 ALA A O 1
ATOM 780 N N . VAL A 1 104 ? -8.977 -0.645 7.858 1.00 93.56 104 VAL A N 1
ATOM 781 C CA . VAL A 1 104 ? -9.947 -1.455 8.610 1.00 93.56 104 VAL A CA 1
ATOM 782 C C . VAL A 1 104 ? -9.565 -1.540 10.085 1.00 93.56 104 VAL A C 1
ATOM 784 O O . VAL A 1 104 ? -10.416 -1.291 10.936 1.00 93.56 104 VAL A O 1
ATOM 787 N N . VAL A 1 105 ? -8.302 -1.835 10.409 1.00 88.31 105 VAL A N 1
ATOM 788 C CA . VAL A 1 105 ? -7.825 -1.902 11.801 1.00 88.31 105 VAL A CA 1
ATOM 789 C C . VAL A 1 105 ? -8.049 -0.568 12.516 1.00 88.31 105 VAL A C 1
ATOM 791 O O . VAL A 1 105 ? -8.668 -0.544 13.579 1.00 88.31 105 VAL A O 1
ATOM 794 N N . CYS A 1 106 ? -7.641 0.552 11.911 1.00 87.44 106 CYS A N 1
ATOM 795 C CA . CYS A 1 106 ? -7.884 1.887 12.459 1.00 87.44 106 CYS A CA 1
ATOM 796 C C . CYS A 1 106 ? -9.383 2.175 12.635 1.00 87.44 106 CYS A C 1
ATOM 798 O O . CYS A 1 106 ? -9.792 2.675 13.682 1.00 87.44 106 CYS A O 1
ATOM 800 N N . GLY A 1 107 ? -10.216 1.828 11.649 1.00 89.62 107 GLY A N 1
ATOM 801 C CA . GLY A 1 107 ? -11.666 2.014 11.716 1.00 89.62 107 GLY A CA 1
ATOM 802 C C . GLY A 1 107 ? -12.315 1.218 12.849 1.00 89.62 107 GLY A C 1
ATOM 803 O O . GLY A 1 107 ? -13.109 1.765 13.611 1.00 89.62 107 GLY A O 1
ATOM 804 N N . VAL A 1 108 ? -11.936 -0.050 13.017 1.00 87.44 108 VAL A N 1
ATOM 805 C CA . VAL A 1 108 ? -12.433 -0.908 14.102 1.00 87.44 108 VAL A CA 1
ATOM 806 C C . VAL A 1 108 ? -11.995 -0.378 15.466 1.00 87.44 108 VAL A C 1
ATOM 808 O O . VAL A 1 108 ? -12.810 -0.347 16.385 1.00 87.44 108 VAL A O 1
ATOM 811 N N . ILE A 1 109 ? -10.752 0.095 15.600 1.00 83.50 109 ILE A N 1
ATOM 812 C CA . ILE A 1 109 ? -10.258 0.705 16.844 1.00 83.50 109 ILE A CA 1
ATOM 813 C C . ILE A 1 109 ? -11.067 1.962 17.184 1.00 83.50 109 ILE A C 1
ATOM 815 O O . ILE A 1 109 ? -11.548 2.095 18.309 1.00 83.50 109 ILE A O 1
ATOM 819 N N . LEU A 1 110 ? -11.275 2.862 16.218 1.00 85.06 110 LEU A N 1
ATOM 820 C CA . LEU A 1 110 ? -12.061 4.081 16.426 1.00 85.06 110 LEU A CA 1
ATOM 821 C C . LEU A 1 110 ? -13.515 3.771 16.798 1.00 85.06 110 LEU A C 1
ATOM 823 O O . LEU A 1 110 ? -14.056 4.388 17.715 1.00 85.06 110 LEU A O 1
ATOM 827 N N . LEU A 1 111 ? -14.137 2.791 16.138 1.00 85.75 111 LEU A N 1
ATOM 828 C CA . LEU A 1 111 ? -15.490 2.340 16.465 1.00 85.75 111 LEU A CA 1
ATOM 829 C C . LEU A 1 111 ? -15.558 1.717 17.862 1.00 85.75 111 LEU A C 1
ATOM 831 O O . LEU A 1 111 ? -16.469 2.034 18.624 1.00 85.75 111 LEU A O 1
ATOM 835 N N . ALA A 1 112 ? -14.588 0.877 18.227 1.00 79.25 112 ALA A N 1
ATOM 836 C CA . ALA A 1 112 ? -14.518 0.266 19.548 1.00 79.25 112 ALA A CA 1
ATOM 837 C C . ALA A 1 112 ? -14.384 1.326 20.651 1.00 79.25 112 ALA A C 1
ATOM 839 O O . ALA A 1 112 ? -15.086 1.248 21.660 1.00 79.25 112 ALA A O 1
ATOM 840 N N . ILE A 1 113 ? -13.548 2.349 20.440 1.00 78.38 113 ILE A N 1
ATOM 841 C CA . ILE A 1 113 ? -13.413 3.492 21.353 1.00 78.38 113 ILE A CA 1
ATOM 842 C C . ILE A 1 113 ? -14.718 4.292 21.406 1.00 78.38 113 ILE A C 1
ATOM 844 O O . ILE A 1 113 ? -15.202 4.579 22.496 1.00 78.38 113 ILE A O 1
ATOM 848 N N . GLY A 1 114 ? -15.325 4.611 20.261 1.00 80.75 114 GLY A N 1
ATOM 849 C CA . GLY A 1 114 ? -16.583 5.357 20.200 1.00 80.75 114 GLY A CA 1
ATOM 850 C C . GLY A 1 114 ? -17.713 4.659 20.961 1.00 80.75 114 GLY A C 1
ATOM 851 O O . GLY A 1 114 ? -18.344 5.262 21.826 1.00 80.75 114 GLY A O 1
ATOM 852 N N . VAL A 1 115 ? -17.919 3.362 20.714 1.00 80.12 115 VAL A N 1
ATOM 853 C CA . VAL A 1 115 ? -18.917 2.547 21.423 1.00 80.12 115 VAL A CA 1
ATOM 854 C C . VAL A 1 115 ? -18.581 2.443 22.909 1.00 80.12 115 VAL A C 1
ATOM 856 O O . VAL A 1 115 ? -19.466 2.622 23.742 1.00 80.12 115 VAL A O 1
ATOM 859 N N . CYS A 1 116 ? -17.315 2.219 23.264 1.00 72.38 116 CYS A N 1
ATOM 860 C CA . CYS A 1 116 ? -16.856 2.237 24.650 1.00 72.38 116 CYS A CA 1
ATOM 861 C C . CYS A 1 116 ? -17.210 3.563 25.346 1.00 72.38 116 CYS A C 1
ATOM 863 O O . CYS A 1 116 ? -17.878 3.558 26.379 1.00 72.38 116 CYS A O 1
ATOM 865 N N . CYS A 1 117 ? -16.838 4.707 24.773 1.00 71.50 117 CYS A N 1
ATOM 866 C CA . CYS A 1 117 ? -17.104 6.019 25.353 1.00 71.50 117 CYS A CA 1
ATOM 867 C C . CYS A 1 117 ? -18.612 6.302 25.455 1.00 71.50 117 CYS A C 1
ATOM 869 O O . CYS A 1 117 ? -19.085 6.736 26.506 1.00 71.50 117 CYS A O 1
ATOM 871 N N . CYS A 1 118 ? -19.394 5.994 24.417 1.00 69.88 118 CYS A N 1
ATOM 872 C CA . CYS A 1 118 ? -20.844 6.190 24.427 1.00 69.88 118 CYS A CA 1
ATOM 873 C C . CYS A 1 118 ? -21.566 5.251 25.410 1.00 69.88 118 CYS A C 1
ATOM 875 O O . CYS A 1 118 ? -22.500 5.667 26.092 1.00 69.88 118 CYS A O 1
ATOM 877 N N . CYS A 1 119 ? -21.148 3.991 25.535 1.00 67.19 119 CYS A N 1
ATOM 878 C CA . CYS A 1 119 ? -21.798 3.026 26.422 1.00 67.19 119 CYS A CA 1
ATOM 879 C C . CYS A 1 119 ? -21.328 3.125 27.882 1.00 67.19 119 CYS A C 1
ATOM 881 O O . CYS A 1 119 ? -22.130 2.866 28.779 1.00 67.19 119 CYS A O 1
ATOM 883 N N . CYS A 1 120 ? -20.072 3.504 28.142 1.00 66.81 120 CYS A N 1
ATOM 884 C CA . CYS A 1 120 ? -19.484 3.546 29.486 1.00 66.81 120 CYS A CA 1
ATOM 885 C C . CYS A 1 120 ? -19.521 4.942 30.128 1.00 66.81 120 CYS A C 1
ATOM 887 O O . CYS A 1 120 ? -19.764 5.032 31.332 1.00 66.81 120 CYS A O 1
ATOM 889 N N . CYS A 1 121 ? -19.331 6.027 29.365 1.00 61.84 121 CYS A N 1
ATOM 890 C CA . CYS A 1 121 ? -19.334 7.391 29.912 1.00 61.84 121 CYS A CA 1
ATOM 891 C C . CYS A 1 121 ? -20.738 8.014 29.927 1.00 61.84 121 CYS A C 1
ATOM 893 O O . CYS A 1 121 ? -21.073 8.719 30.874 1.00 61.84 121 CYS A O 1
ATOM 895 N N . CYS A 1 122 ? -21.609 7.709 28.955 1.00 57.94 122 CYS A N 1
ATOM 896 C CA . CYS A 1 122 ? -22.968 8.272 28.928 1.00 57.94 122 CYS A CA 1
ATOM 897 C C . CYS A 1 122 ? -23.980 7.514 29.812 1.00 57.94 122 CYS A C 1
ATOM 899 O O . CYS A 1 122 ? -25.028 8.071 30.136 1.00 57.94 122 CYS A O 1
ATOM 901 N N . LYS A 1 123 ? -23.682 6.277 30.252 1.00 53.88 123 LYS A N 1
ATOM 902 C CA . LYS A 1 123 ? -24.517 5.531 31.223 1.00 53.88 123 LYS A CA 1
ATOM 903 C C . LYS A 1 123 ? -24.178 5.803 32.691 1.00 53.88 123 LYS A C 1
ATOM 905 O O . LYS A 1 123 ? -24.960 5.423 33.559 1.00 53.88 123 LYS A O 1
ATOM 910 N N . LYS A 1 124 ? -23.075 6.494 32.996 1.00 48.75 124 LYS A N 1
ATOM 911 C CA . LYS A 1 124 ? -22.780 6.976 34.354 1.00 48.75 124 LYS A CA 1
ATOM 912 C C . LYS A 1 124 ? -23.391 8.364 34.572 1.00 48.75 124 LYS A C 1
ATOM 914 O O . LYS A 1 124 ? -22.678 9.354 34.662 1.00 48.75 124 LYS A O 1
ATOM 919 N N . ARG A 1 125 ? -24.722 8.448 34.671 1.00 46.41 125 ARG A N 1
ATOM 920 C CA . ARG A 1 125 ? -25.345 9.545 35.434 1.00 46.41 125 ARG A CA 1
ATOM 92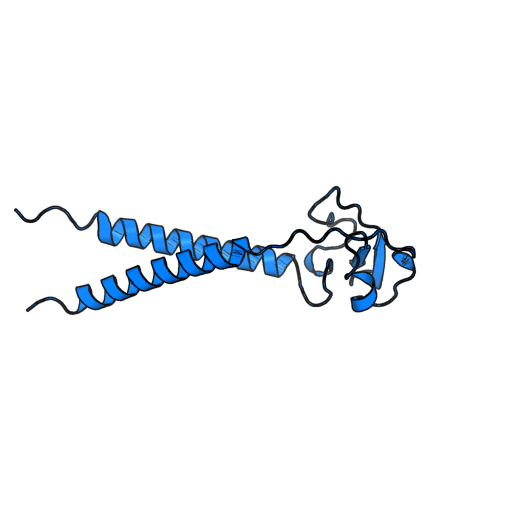1 C C . ARG A 1 125 ? -25.353 9.146 36.918 1.00 46.41 125 ARG A C 1
ATOM 923 O O . ARG A 1 125 ? -25.617 7.979 37.206 1.00 46.41 125 ARG A O 1
ATOM 930 N N . PRO A 1 126 ? -24.997 10.063 37.835 1.00 52.44 126 PRO A N 1
ATOM 931 C CA . PRO A 1 126 ? -24.688 9.743 39.223 1.00 52.44 126 PRO A CA 1
ATOM 932 C C . PRO A 1 126 ? -25.944 9.246 39.936 1.00 52.44 126 PRO A C 1
ATOM 934 O O . PRO A 1 126 ? -26.956 9.947 39.981 1.00 52.44 126 PRO A O 1
ATOM 937 N N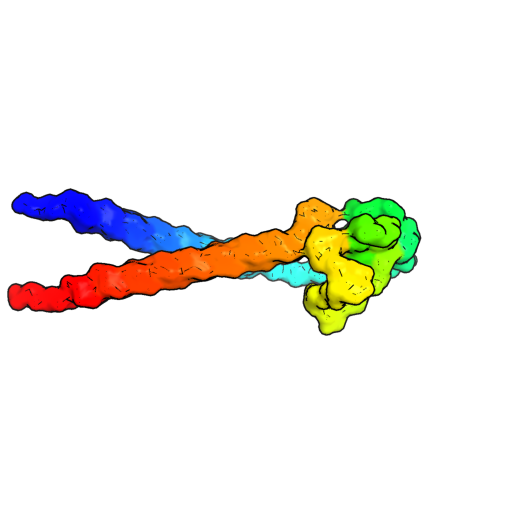 . SER A 1 127 ? -25.878 8.037 40.498 1.00 44.25 127 SER A N 1
ATOM 938 C CA . SER A 1 127 ? -26.792 7.700 41.583 1.00 44.25 127 SER A CA 1
ATOM 939 C C . SER A 1 127 ? -26.374 8.559 42.767 1.00 44.25 127 SER A C 1
ATOM 941 O O . SER A 1 127 ? -25.231 8.470 43.208 1.00 44.25 127 SER A O 1
ATOM 943 N N . ARG A 1 128 ? -27.306 9.427 43.150 1.00 42.88 128 ARG A N 1
ATOM 944 C CA . ARG A 1 128 ? -27.410 10.190 44.392 1.00 42.88 128 ARG A CA 1
ATOM 945 C C . ARG A 1 128 ? -26.611 9.629 45.568 1.00 42.88 128 ARG A C 1
ATOM 947 O O . ARG A 1 128 ? -26.691 8.396 45.775 1.00 42.88 128 ARG A O 1
#

pLDDT: mean 75.11, std 16.08, range [36.12, 93.56]

Organism: Neolamprologus brichardi (NCBI:txid32507)

Foldseek 3Di:
DPDPVVVVLVVVVVVLVVVVVVVVVVVVPDDDDDFDDDPDALQVDQDLAVRALGQQWKAFPVVSGIHGDDPPDVADDVVVHNQQRIHHNHRPDRPVVVVVVVVVVVVVSVVVVVCCCCVPVVPPDDDD

InterPro domains:
  IPR052304 Pituitary tumor-transforming gene 1 protein-interacting [PTHR15191] (11-125)